Protein AF-A0A0L7M7U1-F1 (afdb_monomer_lite)

Radius of gyration: 15.05 Å; chains: 1; bounding box: 39×22×36 Å

Foldseek 3Di:
DALVVCLVPPDWDWDDPDPPDIDTWHWDQDPLQWTFTKDWDWDFDDDPNDTDTDTDMDTDTDPPRSPHD

Secondary structure (DSSP, 8-state):
--HHHHHHHPPPEEEEEETTEEEEEEEEE-TTS-EEEEEEEEEEEEETTEEEEEEEEEEEEPTTGGG--

Sequence (69 aa):
MTKDYFLKHAKSILCNMSENINLTLEPRIFSTGSCGWHIMDKIYLLVGDRNVLCQFCINCSVIGSKQWD

Structure (mmCIF, N/CA/C/O backbone):
data_AF-A0A0L7M7U1-F1
#
_entry.id   AF-A0A0L7M7U1-F1
#
loop_
_atom_site.group_PDB
_atom_site.id
_atom_site.type_symbol
_atom_site.label_atom_id
_atom_site.label_alt_id
_atom_site.label_comp_id
_atom_site.label_asym_id
_atom_site.label_entity_id
_atom_site.label_seq_id
_atom_site.pdbx_PDB_ins_code
_atom_site.Cartn_x
_atom_site.Cartn_y
_atom_site.Cartn_z
_atom_site.occupancy
_atom_site.B_iso_or_equiv
_atom_site.auth_seq_id
_atom_site.auth_comp_id
_atom_site.auth_asym_id
_atom_site.auth_atom_id
_atom_site.pdbx_PDB_model_num
ATOM 1 N N . MET A 1 1 ? 11.955 3.463 -16.820 1.00 84.31 1 MET A N 1
ATOM 2 C CA . MET A 1 1 ? 11.966 4.027 -15.448 1.00 84.31 1 MET A CA 1
ATOM 3 C C . MET A 1 1 ? 12.716 3.037 -14.587 1.00 84.31 1 MET A C 1
ATOM 5 O O . MET A 1 1 ? 12.578 1.858 -14.881 1.00 84.31 1 MET A O 1
ATOM 9 N N . THR A 1 2 ? 13.487 3.479 -13.593 1.00 95.69 2 THR A N 1
ATOM 10 C CA . THR A 1 2 ? 14.144 2.551 -12.663 1.00 95.69 2 THR A CA 1
ATOM 11 C C . THR A 1 2 ? 13.375 2.443 -11.354 1.00 95.69 2 THR A C 1
ATOM 13 O O . THR A 1 2 ? 12.660 3.379 -10.969 1.00 95.69 2 THR A O 1
ATOM 16 N N . LYS A 1 3 ? 13.523 1.319 -10.649 1.00 96.00 3 LYS A N 1
ATOM 17 C CA . LYS A 1 3 ? 12.905 1.147 -9.321 1.00 96.00 3 LYS A CA 1
ATOM 18 C C . LYS A 1 3 ? 13.437 2.176 -8.315 1.00 96.00 3 LYS A C 1
ATOM 20 O O . LYS A 1 3 ? 12.655 2.757 -7.563 1.00 96.00 3 LYS A O 1
ATOM 25 N N . ASP A 1 4 ? 14.732 2.479 -8.378 1.00 96.75 4 ASP A N 1
ATOM 26 C CA . ASP A 1 4 ? 15.376 3.505 -7.546 1.00 96.75 4 ASP A CA 1
ATOM 27 C C . ASP A 1 4 ? 14.841 4.907 -7.835 1.00 96.75 4 ASP A C 1
ATOM 29 O O . ASP A 1 4 ? 14.579 5.686 -6.917 1.00 96.75 4 ASP A O 1
ATOM 33 N N . TYR A 1 5 ? 14.632 5.232 -9.115 1.00 97.69 5 TYR A N 1
ATOM 34 C CA . TYR A 1 5 ? 14.031 6.504 -9.492 1.00 97.69 5 TYR A CA 1
ATOM 35 C C . TYR A 1 5 ? 12.624 6.626 -8.908 1.00 97.69 5 TYR A C 1
ATOM 37 O O . TYR A 1 5 ? 12.294 7.668 -8.344 1.00 97.69 5 TYR A O 1
ATOM 45 N N . PHE A 1 6 ? 11.812 5.568 -8.989 1.00 97.81 6 PHE A N 1
ATOM 46 C CA . PHE A 1 6 ? 10.489 5.556 -8.372 1.00 97.81 6 PHE A CA 1
ATOM 47 C C . PHE A 1 6 ? 10.572 5.781 -6.859 1.00 97.81 6 PHE A C 1
ATOM 49 O O . PHE A 1 6 ? 9.933 6.701 -6.363 1.00 97.81 6 PHE A O 1
ATOM 56 N N . LEU A 1 7 ? 11.393 5.019 -6.133 1.00 97.19 7 LEU A N 1
ATOM 57 C CA . LEU A 1 7 ? 11.502 5.151 -4.675 1.00 97.19 7 LEU A CA 1
ATOM 58 C C . LEU A 1 7 ? 11.980 6.537 -4.228 1.00 97.19 7 LEU A C 1
ATOM 60 O O . LEU A 1 7 ? 11.531 7.038 -3.203 1.00 97.19 7 LEU A O 1
ATOM 64 N N . LYS A 1 8 ? 12.867 7.170 -4.999 1.00 97.56 8 LYS A N 1
ATOM 65 C CA . LYS A 1 8 ? 13.393 8.501 -4.679 1.00 97.56 8 LYS A CA 1
ATOM 66 C C . LYS A 1 8 ? 12.377 9.628 -4.899 1.00 97.56 8 LYS A C 1
ATOM 68 O O . LYS A 1 8 ? 12.474 10.657 -4.235 1.00 97.56 8 LYS A O 1
ATOM 73 N N . HIS A 1 9 ? 11.451 9.475 -5.847 1.00 97.88 9 HIS A N 1
ATOM 74 C CA . HIS A 1 9 ? 10.585 10.576 -6.296 1.00 97.88 9 HIS A CA 1
ATOM 75 C C . HIS A 1 9 ? 9.095 10.360 -6.017 1.00 97.88 9 HIS A C 1
ATOM 77 O O . HIS A 1 9 ? 8.332 11.330 -6.020 1.00 97.88 9 HIS A O 1
ATOM 83 N N . ALA A 1 10 ? 8.656 9.120 -5.804 1.00 97.94 10 ALA A N 1
ATOM 84 C CA . ALA A 1 10 ? 7.275 8.824 -5.471 1.00 97.94 10 ALA A CA 1
ATOM 85 C C . ALA A 1 10 ? 6.934 9.458 -4.121 1.00 97.94 10 ALA A C 1
ATOM 87 O O . ALA A 1 10 ? 7.626 9.265 -3.126 1.00 97.94 10 ALA A O 1
ATOM 88 N N . LYS A 1 11 ? 5.851 10.230 -4.099 1.00 98.06 11 LYS A N 1
ATOM 89 C CA . LYS A 1 11 ? 5.309 10.795 -2.866 1.00 98.06 11 LYS A CA 1
ATOM 90 C C . LYS A 1 11 ? 4.361 9.797 -2.228 1.00 98.06 11 LYS A C 1
ATOM 92 O O . LYS A 1 11 ? 3.719 9.020 -2.938 1.00 98.06 11 LYS A O 1
ATOM 97 N N . SER A 1 12 ? 4.246 9.853 -0.911 1.00 97.94 12 SER A N 1
ATOM 98 C CA . SER A 1 12 ? 3.230 9.111 -0.178 1.00 97.94 12 SER A CA 1
ATOM 99 C C . SER A 1 12 ? 1.830 9.532 -0.639 1.00 97.94 12 SER A C 1
ATOM 101 O O . SER A 1 12 ? 1.600 10.691 -0.999 1.00 97.94 12 SER A O 1
ATOM 103 N N . ILE A 1 13 ? 0.895 8.584 -0.657 1.00 97.56 13 ILE A N 1
ATOM 104 C CA . ILE A 1 13 ? -0.504 8.842 -1.016 1.00 97.56 13 ILE A CA 1
ATOM 105 C C . ILE A 1 13 ? -1.302 8.981 0.273 1.00 97.56 13 ILE A C 1
ATOM 107 O O . ILE A 1 13 ? -1.345 8.048 1.073 1.00 97.56 13 ILE A O 1
ATOM 111 N N . LEU A 1 14 ? -1.960 10.125 0.448 1.00 95.38 14 LEU A N 1
ATOM 112 C CA . LEU A 1 14 ? -2.922 10.327 1.526 1.00 95.38 14 LEU A CA 1
ATOM 113 C C . LEU A 1 14 ? -4.276 9.752 1.109 1.00 95.38 14 LEU A C 1
ATOM 115 O O . LEU A 1 14 ? -4.808 10.087 0.049 1.00 95.38 14 LEU A O 1
ATOM 119 N N . CYS A 1 15 ? -4.819 8.873 1.940 1.00 91.88 15 CYS A N 1
ATOM 120 C CA . CYS A 1 15 ? -6.070 8.174 1.718 1.00 91.88 15 CYS A CA 1
ATOM 121 C C . CYS A 1 15 ? -7.001 8.426 2.906 1.00 91.88 15 CYS A C 1
ATOM 123 O O . CYS A 1 15 ? -6.812 7.875 3.991 1.00 91.88 15 CYS A O 1
ATOM 125 N N . ASN A 1 16 ? -8.007 9.269 2.685 1.00 90.81 16 ASN A N 1
ATOM 126 C CA . ASN A 1 16 ? -9.013 9.596 3.689 1.00 90.81 16 ASN A CA 1
ATOM 127 C C . ASN A 1 16 ? -10.223 8.689 3.456 1.00 90.81 16 ASN A C 1
ATOM 129 O O . ASN A 1 16 ? -10.938 8.846 2.467 1.00 90.81 16 ASN A O 1
ATOM 133 N N . MET A 1 17 ? -10.422 7.715 4.340 1.00 86.06 17 MET A N 1
ATOM 134 C CA . MET A 1 17 ? -11.487 6.712 4.212 1.00 86.06 17 MET A CA 1
ATOM 135 C C . MET A 1 17 ? -12.771 7.129 4.940 1.00 86.06 17 MET A C 1
ATOM 137 O O . MET A 1 17 ? -13.864 6.730 4.550 1.00 86.06 17 MET A O 1
ATOM 141 N N . SER A 1 18 ? -12.642 7.915 6.010 1.00 84.50 18 SER A N 1
ATOM 142 C CA . SER A 1 18 ? -13.739 8.540 6.766 1.00 84.50 18 SER A CA 1
ATOM 143 C C . SER A 1 18 ? -13.192 9.737 7.554 1.00 84.50 18 SER A C 1
ATOM 145 O O . SER A 1 18 ? -11.981 9.949 7.543 1.00 84.50 18 SER A O 1
ATOM 147 N N . GLU A 1 19 ? -14.040 10.486 8.270 1.00 81.06 19 GLU A N 1
ATOM 148 C CA . GLU A 1 19 ? -13.624 11.669 9.055 1.00 81.06 19 GLU A CA 1
ATOM 149 C C . GLU A 1 19 ? -12.408 11.421 9.965 1.00 81.06 19 GLU A C 1
ATOM 151 O O . GLU A 1 19 ? -11.555 12.295 10.095 1.00 81.06 19 GLU A O 1
ATOM 156 N N . ASN A 1 20 ? -12.289 10.221 10.544 1.00 84.56 20 ASN A N 1
ATOM 157 C CA . ASN A 1 20 ? -11.251 9.898 11.531 1.00 84.56 20 ASN A CA 1
ATOM 158 C C . ASN A 1 20 ? -10.239 8.849 11.051 1.00 84.56 20 ASN A C 1
ATOM 160 O O . ASN A 1 20 ? -9.381 8.427 11.825 1.00 84.56 20 ASN A O 1
ATOM 164 N N . ILE A 1 21 ? -10.338 8.396 9.799 1.00 89.81 21 ILE A N 1
ATOM 165 C CA . ILE A 1 21 ? -9.450 7.363 9.254 1.00 89.81 21 ILE A CA 1
ATOM 166 C C . ILE A 1 21 ? -8.687 7.967 8.085 1.00 89.81 21 ILE A C 1
ATOM 168 O O . ILE A 1 21 ? -9.149 7.942 6.941 1.00 89.81 21 ILE A O 1
ATOM 172 N N . ASN A 1 22 ? -7.506 8.487 8.408 1.00 92.25 22 ASN A N 1
ATOM 173 C CA . ASN A 1 22 ? -6.545 9.016 7.452 1.00 92.25 22 ASN A CA 1
ATOM 174 C C . ASN A 1 22 ? -5.347 8.075 7.416 1.00 92.25 22 ASN A C 1
ATOM 176 O O . ASN A 1 22 ? -4.720 7.817 8.442 1.00 92.25 22 ASN A O 1
ATOM 180 N N . LEU A 1 23 ? -5.052 7.547 6.235 1.00 93.31 23 LEU A N 1
ATOM 181 C CA . LEU A 1 23 ? -3.982 6.588 6.020 1.00 93.31 23 LEU A CA 1
ATOM 182 C C . LEU A 1 23 ? -2.977 7.161 5.034 1.00 93.31 23 LEU A C 1
ATOM 184 O O . LEU A 1 23 ? -3.349 7.805 4.054 1.00 93.31 23 LEU A O 1
ATOM 188 N N . THR A 1 24 ? -1.706 6.863 5.264 1.00 96.31 24 THR A N 1
ATOM 189 C CA . THR A 1 24 ? -0.624 7.254 4.364 1.00 96.31 24 THR A CA 1
ATOM 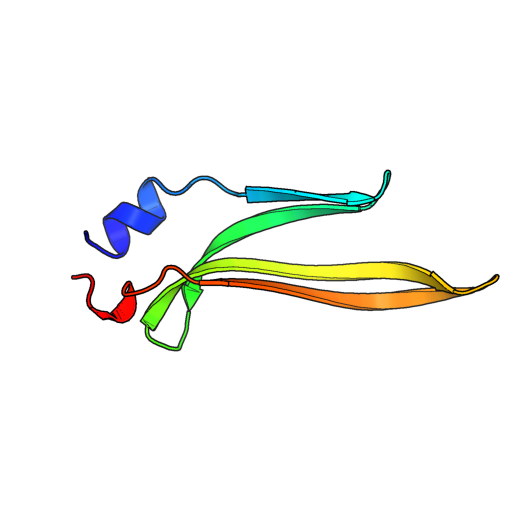190 C C . THR A 1 24 ? -0.029 5.999 3.753 1.00 96.31 24 THR A C 1
ATOM 192 O O . THR A 1 24 ? 0.513 5.158 4.465 1.00 96.31 24 THR A O 1
ATOM 195 N N . LEU A 1 25 ? -0.147 5.844 2.436 1.00 97.75 25 LEU A N 1
ATOM 196 C CA . LEU A 1 25 ? 0.494 4.745 1.728 1.00 97.75 25 LEU A CA 1
ATOM 197 C C . LEU A 1 25 ? 1.895 5.179 1.311 1.00 97.75 25 LEU A C 1
ATOM 199 O O . LEU A 1 25 ? 2.052 6.149 0.564 1.00 97.75 25 LEU A O 1
ATOM 203 N N . GLU A 1 26 ? 2.897 4.422 1.741 1.00 97.94 26 GLU A N 1
ATOM 204 C CA . GLU A 1 26 ? 4.296 4.715 1.449 1.00 97.94 26 GLU A CA 1
ATOM 205 C C . GLU A 1 26 ? 4.773 3.985 0.189 1.00 97.94 26 GLU A C 1
ATOM 207 O O . GLU A 1 26 ? 4.409 2.816 -0.015 1.00 97.94 26 GLU A O 1
ATOM 212 N N . PRO A 1 27 ? 5.590 4.633 -0.661 1.00 98.25 27 PRO A N 1
ATOM 213 C CA . PRO A 1 27 ? 6.211 3.974 -1.798 1.00 98.25 27 PRO A CA 1
ATOM 214 C C . PRO A 1 27 ? 7.099 2.808 -1.351 1.00 98.25 27 PRO A C 1
ATOM 216 O O . PRO A 1 27 ? 7.887 2.923 -0.414 1.00 98.25 27 PRO A O 1
ATOM 219 N N . ARG A 1 28 ? 7.017 1.676 -2.051 1.00 97.81 28 ARG A N 1
ATOM 220 C CA . ARG A 1 28 ? 7.869 0.508 -1.807 1.00 97.81 28 ARG A CA 1
ATOM 221 C C . ARG A 1 28 ? 8.076 -0.338 -3.056 1.00 97.81 28 ARG A C 1
ATOM 223 O O . ARG A 1 28 ? 7.334 -0.247 -4.035 1.00 97.81 28 ARG A O 1
ATOM 230 N N . ILE A 1 29 ? 9.046 -1.242 -2.960 1.00 97.44 29 ILE A N 1
ATOM 231 C CA . ILE A 1 29 ? 9.157 -2.417 -3.825 1.00 97.44 29 ILE A CA 1
ATOM 232 C C . ILE A 1 29 ? 8.501 -3.596 -3.089 1.00 97.44 29 ILE A C 1
ATOM 234 O O . ILE A 1 29 ? 8.743 -3.835 -1.901 1.00 97.44 29 ILE A O 1
ATOM 238 N N . PHE A 1 30 ? 7.611 -4.306 -3.773 1.00 96.88 30 PHE A N 1
ATOM 239 C CA . PHE A 1 30 ? 6.972 -5.519 -3.275 1.00 96.88 30 PHE A CA 1
ATOM 240 C C . PHE A 1 30 ? 7.875 -6.734 -3.506 1.00 96.88 30 PHE A C 1
ATOM 242 O O . PHE A 1 30 ? 8.689 -6.753 -4.426 1.00 96.88 30 PHE A O 1
ATOM 249 N N . SER A 1 31 ? 7.681 -7.799 -2.725 1.00 95.31 31 SER A N 1
ATOM 250 C CA . SER A 1 31 ? 8.438 -9.055 -2.873 1.00 95.31 31 SER A CA 1
ATOM 251 C C . SER A 1 31 ? 8.282 -9.709 -4.250 1.00 95.31 31 SER A C 1
ATOM 253 O O . SER A 1 31 ? 9.147 -10.462 -4.677 1.00 95.31 31 SER A O 1
ATOM 255 N N . THR A 1 32 ? 7.204 -9.395 -4.977 1.00 94.31 32 THR A N 1
ATOM 256 C CA . THR A 1 32 ? 6.977 -9.854 -6.358 1.00 94.31 32 THR A CA 1
ATOM 257 C C . THR A 1 32 ? 7.775 -9.067 -7.409 1.00 94.31 32 THR A C 1
ATOM 259 O O . THR A 1 32 ? 7.626 -9.327 -8.605 1.00 94.31 32 THR A O 1
ATOM 262 N N . GLY A 1 33 ? 8.574 -8.084 -6.982 1.00 94.69 33 GLY A N 1
ATOM 263 C CA . GLY A 1 33 ? 9.403 -7.229 -7.829 1.00 94.69 33 GLY A CA 1
ATOM 264 C C . GLY A 1 33 ? 8.694 -6.004 -8.411 1.00 94.69 33 GLY A C 1
ATOM 265 O O . GLY A 1 33 ? 9.343 -5.205 -9.080 1.00 94.69 33 GLY A O 1
ATOM 266 N N . SER A 1 34 ? 7.387 -5.829 -8.183 1.00 97.25 34 SER A N 1
ATOM 267 C CA . SER A 1 34 ? 6.674 -4.615 -8.597 1.00 97.25 34 SER A CA 1
ATOM 268 C C . SER A 1 34 ? 6.937 -3.453 -7.639 1.00 97.25 34 SER A C 1
ATOM 270 O O . SER A 1 34 ? 7.171 -3.649 -6.449 1.00 97.25 34 SER A O 1
ATOM 272 N N . CYS A 1 35 ? 6.839 -2.232 -8.147 1.00 98.06 35 CYS A N 1
ATOM 273 C CA . CYS A 1 35 ? 6.793 -1.010 -7.353 1.00 98.06 35 CYS A CA 1
ATOM 274 C C . CYS A 1 35 ? 5.343 -0.602 -7.072 1.00 98.06 35 CYS A C 1
ATOM 276 O O . CYS A 1 35 ? 4.413 -1.003 -7.780 1.00 98.06 35 CYS A O 1
ATOM 278 N N . GLY A 1 36 ? 5.151 0.233 -6.060 1.00 98.19 36 GLY A N 1
ATOM 279 C CA . GLY A 1 36 ? 3.873 0.871 -5.780 1.00 98.19 36 GLY A CA 1
ATOM 280 C C . GLY A 1 36 ? 3.826 1.447 -4.378 1.00 98.19 36 GLY A C 1
ATOM 281 O O . GLY A 1 36 ? 4.871 1.774 -3.828 1.00 98.19 36 GLY A O 1
ATOM 282 N N . TRP A 1 37 ? 2.632 1.560 -3.809 1.00 98.50 37 TRP A N 1
ATOM 283 C CA . TRP A 1 37 ? 2.403 2.102 -2.476 1.00 98.50 37 TRP A CA 1
ATOM 284 C C . TRP A 1 37 ? 1.692 1.096 -1.584 1.00 98.50 37 TRP A C 1
ATOM 286 O O . TRP A 1 37 ? 0.859 0.311 -2.049 1.00 98.50 37 TRP A O 1
ATOM 296 N N . HIS A 1 38 ? 2.009 1.133 -0.296 1.00 97.81 38 HIS A N 1
ATOM 297 C CA . HIS A 1 38 ? 1.459 0.210 0.682 1.00 97.81 38 HIS A CA 1
ATOM 298 C C . HIS A 1 38 ? 1.215 0.879 2.024 1.00 97.81 38 HIS A C 1
ATOM 300 O O . HIS A 1 38 ? 2.013 1.696 2.475 1.00 97.81 38 HIS A O 1
ATOM 306 N N . ILE A 1 39 ? 0.150 0.446 2.686 1.00 96.81 39 ILE A N 1
ATOM 307 C CA . ILE A 1 39 ? -0.066 0.668 4.111 1.00 96.81 39 ILE A CA 1
ATOM 308 C C . ILE A 1 39 ? -0.579 -0.626 4.729 1.00 96.81 39 ILE A C 1
ATOM 310 O O . ILE A 1 39 ? -1.361 -1.352 4.110 1.00 96.81 39 ILE A O 1
ATOM 314 N N . MET A 1 40 ? -0.147 -0.888 5.956 1.00 95.69 40 MET A N 1
ATOM 315 C CA . MET A 1 40 ? -0.715 -1.896 6.832 1.00 95.69 40 MET A CA 1
ATOM 316 C C . MET A 1 40 ? -0.838 -1.279 8.216 1.00 95.69 40 MET A C 1
ATOM 318 O O . MET A 1 40 ? 0.169 -0.900 8.806 1.00 95.69 40 MET A O 1
ATOM 322 N N . ASP A 1 41 ? -2.061 -1.191 8.719 1.00 94.50 41 ASP A N 1
ATOM 323 C CA . ASP A 1 41 ? -2.340 -0.585 10.014 1.00 94.50 41 ASP A CA 1
ATOM 324 C C . ASP A 1 41 ? -3.453 -1.342 10.745 1.00 94.50 41 ASP A C 1
ATOM 326 O O . ASP A 1 41 ? -4.141 -2.194 10.170 1.00 94.50 41 ASP A O 1
ATOM 330 N N . LYS A 1 42 ? -3.620 -1.061 12.034 1.00 95.00 42 LYS A N 1
ATOM 331 C CA . LYS A 1 42 ? -4.721 -1.565 12.846 1.00 95.00 42 LYS A CA 1
ATOM 332 C C . LYS A 1 42 ? -5.641 -0.410 13.205 1.00 95.00 42 LYS A C 1
ATOM 334 O O . LYS A 1 42 ? -5.233 0.527 13.880 1.00 95.00 42 LYS A O 1
ATOM 339 N N . ILE A 1 43 ? -6.897 -0.513 12.795 1.00 93.25 43 ILE A N 1
ATOM 340 C CA . ILE A 1 43 ? -7.903 0.525 13.009 1.00 93.25 43 ILE A CA 1
ATOM 341 C C . ILE A 1 43 ? -9.071 -0.046 13.802 1.00 93.25 43 ILE A C 1
ATOM 343 O O . ILE A 1 43 ? -9.485 -1.182 13.576 1.00 93.25 43 ILE A O 1
ATOM 347 N N . TYR A 1 44 ? -9.612 0.737 14.730 1.00 93.44 44 TYR A N 1
ATOM 348 C CA . TYR A 1 44 ? -10.876 0.396 15.373 1.00 93.44 44 TYR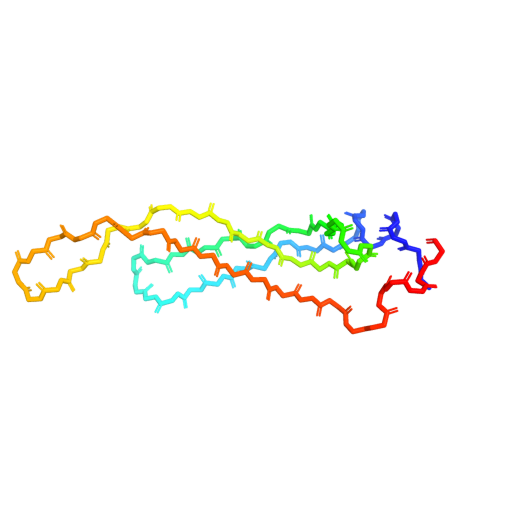 A CA 1
ATOM 349 C C . TYR A 1 44 ? -12.030 0.875 14.498 1.00 93.44 44 TYR A C 1
ATOM 351 O O . TYR A 1 44 ? -12.114 2.059 14.178 1.00 93.44 44 TYR A O 1
ATOM 359 N N . LEU A 1 45 ? -12.916 -0.044 14.122 1.00 92.06 45 LEU A N 1
ATOM 360 C CA . LEU A 1 45 ? -14.151 0.265 13.408 1.00 92.06 45 LEU A CA 1
ATOM 361 C C . LEU A 1 45 ? -15.346 -0.016 14.311 1.00 92.06 45 LEU A C 1
ATOM 363 O O . LEU A 1 45 ? -15.407 -1.058 14.965 1.00 92.06 45 LEU A O 1
ATOM 367 N N . LEU A 1 46 ? -16.299 0.912 14.333 1.00 92.31 46 LEU A N 1
ATOM 368 C CA . LEU A 1 46 ? -17.548 0.743 15.062 1.00 92.31 46 LEU A CA 1
ATOM 369 C C . LEU A 1 46 ? -18.491 -0.169 14.263 1.00 92.31 46 LEU A C 1
ATOM 371 O O . LEU A 1 46 ? -18.833 0.129 13.120 1.00 92.31 46 LEU A O 1
ATOM 375 N N . VAL A 1 47 ? -18.924 -1.271 14.873 1.00 94.50 47 VAL A N 1
ATOM 376 C CA . VAL A 1 47 ? -19.932 -2.190 14.331 1.00 94.50 47 VAL A CA 1
ATOM 377 C C . VAL A 1 47 ? -21.095 -2.233 15.316 1.00 94.50 47 VAL A C 1
ATOM 379 O O . VAL A 1 47 ? -21.017 -2.889 16.355 1.00 94.50 47 VAL A O 1
ATOM 382 N N . GLY A 1 48 ? -22.158 -1.484 15.010 1.00 94.56 48 GLY A N 1
ATOM 383 C CA . GLY A 1 48 ? -23.245 -1.228 15.956 1.00 94.56 48 GLY A CA 1
ATOM 384 C C . GLY A 1 48 ? -22.750 -0.383 17.130 1.00 94.56 48 GLY A C 1
ATOM 385 O O . GLY A 1 48 ? -22.430 0.788 16.957 1.00 94.56 48 GLY A O 1
ATOM 386 N N . ASP A 1 49 ? -22.668 -0.990 18.309 1.00 95.50 49 ASP A N 1
ATOM 387 C CA . ASP A 1 49 ? -22.222 -0.383 19.567 1.00 95.50 49 ASP A CA 1
ATOM 388 C C . ASP A 1 49 ? -20.811 -0.830 19.998 1.00 95.50 49 ASP A C 1
ATOM 390 O O . ASP A 1 49 ? -20.344 -0.467 21.078 1.00 95.50 49 ASP A O 1
ATOM 394 N N . ARG A 1 50 ? -20.108 -1.621 19.174 1.00 96.62 50 ARG A N 1
ATOM 395 C CA . ARG A 1 50 ? -18.816 -2.227 19.538 1.00 96.62 50 ARG A CA 1
ATOM 396 C C . ARG A 1 50 ? -17.677 -1.744 18.658 1.00 96.62 50 ARG A C 1
ATOM 398 O O . ARG A 1 50 ? -17.767 -1.799 17.434 1.00 96.62 50 ARG A O 1
ATOM 405 N N . ASN A 1 51 ? -16.566 -1.372 19.287 1.00 95.75 51 ASN A N 1
ATOM 406 C CA . ASN A 1 51 ? -15.307 -1.133 18.588 1.00 95.75 51 ASN A CA 1
ATOM 407 C C . ASN A 1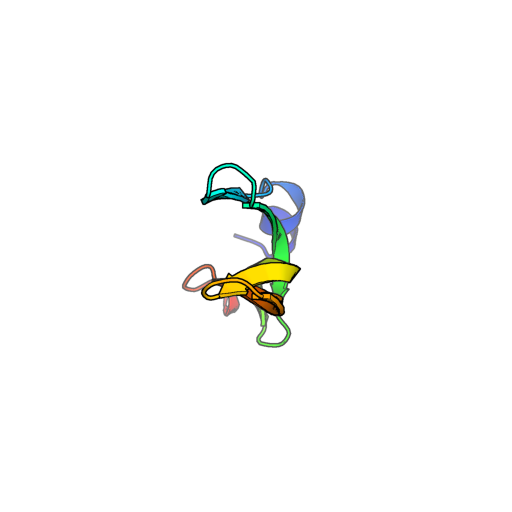 51 ? -14.607 -2.463 18.295 1.00 95.75 51 ASN A C 1
ATOM 409 O O . ASN A 1 51 ? -14.273 -3.216 19.211 1.00 95.75 51 ASN A O 1
ATOM 413 N N . VAL A 1 52 ? -14.356 -2.733 17.017 1.00 96.69 52 VAL A N 1
ATOM 414 C CA . VAL A 1 52 ? -13.672 -3.935 16.534 1.00 96.69 52 VAL A CA 1
ATOM 415 C C . VAL A 1 52 ? -12.293 -3.544 16.016 1.00 96.69 52 VAL A C 1
ATOM 417 O O . VAL A 1 52 ? -12.182 -2.672 15.158 1.00 96.69 52 VAL A O 1
ATOM 420 N N . LEU A 1 53 ? -11.240 -4.181 16.536 1.00 96.44 53 LEU A N 1
ATOM 421 C CA . LEU A 1 53 ? -9.878 -3.987 16.040 1.00 96.44 53 LEU A CA 1
ATOM 422 C C . LEU A 1 53 ? -9.703 -4.734 14.716 1.00 96.44 53 LEU A C 1
ATOM 424 O O . LEU A 1 53 ? -9.636 -5.962 14.689 1.00 96.44 53 LEU A O 1
ATOM 428 N N . CYS A 1 54 ? -9.600 -3.988 13.626 1.00 94.81 54 CYS A N 1
ATOM 429 C CA . CYS A 1 54 ? -9.453 -4.514 12.280 1.00 94.81 54 CYS A CA 1
ATOM 430 C C . CYS A 1 54 ? -8.016 -4.334 11.799 1.00 94.81 54 CYS A C 1
ATOM 432 O O . CYS A 1 54 ? -7.417 -3.275 11.984 1.00 94.81 54 CYS A O 1
ATOM 434 N N . GLN A 1 55 ? -7.473 -5.350 11.130 1.00 96.06 55 GLN A N 1
ATOM 435 C CA . GLN A 1 55 ? -6.265 -5.171 10.335 1.00 96.06 55 GLN A CA 1
ATOM 436 C C . GLN A 1 55 ? -6.650 -4.630 8.961 1.00 96.06 55 GLN A C 1
ATOM 438 O O . GLN A 1 55 ? -7.439 -5.242 8.242 1.00 96.06 55 GLN A O 1
ATOM 443 N N . PHE A 1 56 ? -6.084 -3.486 8.603 1.00 93.56 56 PHE A N 1
ATOM 444 C CA . PHE A 1 56 ? -6.369 -2.780 7.368 1.00 93.56 56 PHE A CA 1
ATOM 445 C C . PHE A 1 56 ? -5.112 -2.724 6.504 1.00 93.56 56 PHE A C 1
ATOM 447 O O . PHE A 1 56 ? -4.025 -2.413 6.987 1.00 93.56 56 PHE A O 1
ATOM 454 N N . CYS A 1 57 ? -5.242 -3.063 5.225 1.00 94.94 57 CYS A N 1
ATOM 455 C CA . CYS A 1 57 ? -4.119 -3.150 4.300 1.00 94.94 57 CYS A CA 1
ATOM 456 C C . CYS A 1 57 ? -4.548 -2.651 2.922 1.00 94.94 57 CYS A C 1
ATOM 458 O O . CYS A 1 57 ? -5.525 -3.156 2.368 1.00 94.94 57 CYS A O 1
ATOM 460 N N . ILE A 1 58 ? -3.808 -1.694 2.356 1.00 95.38 58 ILE A N 1
ATOM 461 C CA . ILE A 1 58 ? -3.987 -1.271 0.961 1.00 95.38 58 ILE A CA 1
ATOM 462 C C . ILE A 1 58 ? -2.694 -1.530 0.199 1.00 95.38 58 ILE A C 1
ATOM 464 O O . ILE A 1 58 ? -1.606 -1.163 0.641 1.00 95.38 58 ILE A O 1
ATOM 468 N N . ASN A 1 59 ? -2.841 -2.127 -0.983 1.00 96.25 59 ASN A N 1
ATOM 469 C CA . ASN A 1 59 ? -1.787 -2.273 -1.976 1.00 96.25 59 ASN A CA 1
ATOM 470 C C . ASN A 1 59 ? -2.186 -1.525 -3.249 1.00 96.25 59 ASN A C 1
ATOM 472 O O . ASN A 1 59 ? -3.134 -1.918 -3.924 1.00 96.25 59 ASN A O 1
ATOM 476 N N . CYS A 1 60 ? -1.428 -0.495 -3.613 1.00 96.75 60 CYS A N 1
ATOM 477 C CA . CYS A 1 60 ? -1.513 0.151 -4.918 1.00 96.75 60 CYS A CA 1
ATOM 478 C C . CYS A 1 60 ? -0.277 -0.255 -5.720 1.00 96.75 60 CYS A C 1
ATOM 480 O O . CYS A 1 60 ? 0.826 0.173 -5.403 1.00 96.75 60 CYS A O 1
ATOM 482 N N . SER A 1 61 ? -0.429 -1.120 -6.722 1.00 97.56 61 SER A N 1
ATOM 483 C CA . SER A 1 61 ? 0.698 -1.580 -7.544 1.00 97.56 61 SER A CA 1
ATOM 484 C C . SER A 1 61 ? 0.798 -0.778 -8.835 1.00 97.56 61 SER A C 1
ATOM 486 O O . SER A 1 61 ? -0.202 -0.579 -9.520 1.00 97.56 61 SER A O 1
ATOM 488 N N . VAL A 1 62 ? 2.012 -0.379 -9.214 1.00 97.81 62 VAL A N 1
ATOM 489 C CA . VAL A 1 62 ? 2.250 0.239 -10.520 1.00 97.81 62 VAL A CA 1
ATOM 490 C C . VAL A 1 62 ? 2.292 -0.845 -11.594 1.00 97.81 62 VAL A C 1
ATOM 492 O O . VAL A 1 62 ? 3.125 -1.757 -11.550 1.00 97.81 62 VAL A O 1
ATOM 495 N N . ILE A 1 63 ? 1.404 -0.734 -12.579 1.00 97.00 63 ILE A N 1
ATOM 496 C CA . ILE A 1 63 ? 1.311 -1.660 -13.712 1.00 97.00 63 ILE A CA 1
ATOM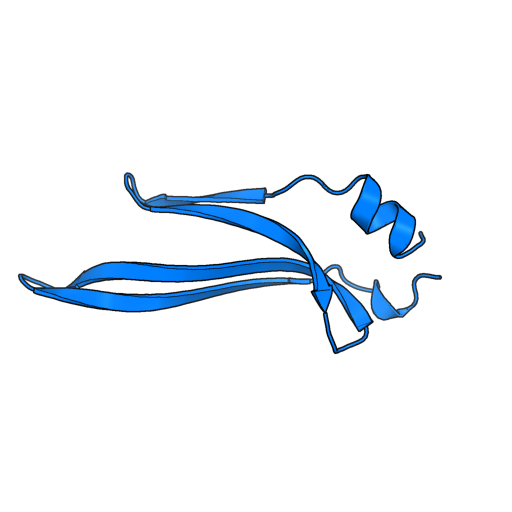 497 C C . ILE A 1 63 ? 2.615 -1.616 -14.525 1.00 97.00 63 ILE A C 1
ATOM 499 O O . ILE A 1 63 ? 3.145 -0.547 -14.815 1.00 97.00 63 ILE A O 1
ATOM 503 N N . GLY A 1 64 ? 3.157 -2.790 -14.865 1.00 96.56 64 GLY A N 1
ATOM 504 C CA . GLY A 1 64 ? 4.390 -2.925 -15.656 1.00 96.56 64 GLY A CA 1
ATOM 505 C C . GLY A 1 64 ? 5.701 -2.702 -14.887 1.00 96.56 64 GLY A C 1
ATOM 506 O O . GLY A 1 64 ? 6.771 -2.972 -15.421 1.00 96.56 64 GLY A O 1
ATOM 507 N N . SER A 1 65 ? 5.650 -2.297 -13.613 1.00 97.38 65 SER A N 1
ATOM 508 C CA . SER A 1 65 ? 6.850 -1.929 -12.837 1.00 97.38 65 SER A CA 1
ATOM 509 C C . SER A 1 65 ? 7.835 -3.063 -12.547 1.00 97.38 65 SER A C 1
ATOM 511 O O . SER A 1 65 ? 8.980 -2.812 -12.184 1.00 97.38 65 SER A O 1
ATOM 513 N N . LYS A 1 66 ? 7.431 -4.322 -12.740 1.00 96.31 66 LYS A N 1
ATOM 514 C CA . LYS A 1 66 ? 8.337 -5.473 -12.596 1.00 96.31 66 LYS A CA 1
ATOM 515 C C . LYS A 1 66 ? 9.504 -5.427 -13.585 1.00 96.31 66 LYS A C 1
ATOM 517 O O . LYS A 1 66 ? 10.594 -5.875 -13.248 1.00 96.31 66 LYS A O 1
ATOM 522 N N . GLN A 1 67 ? 9.256 -4.889 -14.780 1.00 95.81 67 GLN A N 1
ATOM 523 C CA . GLN A 1 67 ? 10.212 -4.806 -15.889 1.00 95.81 67 GLN A CA 1
ATOM 524 C C . GLN A 1 67 ? 11.110 -3.565 -15.810 1.00 95.81 67 GLN A C 1
ATOM 526 O O . GLN A 1 67 ? 11.911 -3.341 -16.706 1.00 95.81 67 GLN A O 1
ATOM 531 N N . TRP A 1 68 ? 10.937 -2.723 -14.789 1.00 95.62 68 TRP A N 1
ATOM 532 C CA . TRP A 1 68 ? 11.784 -1.554 -14.593 1.00 95.62 68 TRP A CA 1
ATOM 533 C C . TRP A 1 68 ? 13.183 -1.969 -14.165 1.00 95.62 68 TRP A C 1
ATOM 535 O O . TRP A 1 68 ? 13.319 -2.852 -13.308 1.00 95.62 68 TRP A O 1
ATOM 545 N N . ASP A 1 69 ? 14.170 -1.295 -14.747 1.00 83.75 69 ASP A N 1
ATOM 546 C CA . ASP A 1 69 ? 15.588 -1.489 -14.451 1.00 83.75 69 ASP A CA 1
ATOM 547 C C . ASP A 1 69 ? 15.913 -1.161 -12.982 1.00 83.75 69 ASP A C 1
ATOM 549 O O . ASP A 1 69 ? 15.309 -0.218 -12.404 1.00 83.75 69 ASP A O 1
#

pLDDT: mean 94.89, std 3.87, range [81.06, 98.5]

Organism: Plasmodium falciparum (isolate Dd2) (NCBI:txid57267)

=== Feature glossary ===
The record interleaves many kinds of information about one protein. Here is each kind framed as the question it answers.

Q: What does the local fold look like, residue by residue?
A: A 3Di character summarizes, for each residue, the relative orientation of the Cα frame of its nearest spatial neighbor. Because it encodes fold topology rather than chemistry, 3Di alignments detect remote structural similarity that sequence alignment misses.

Q: Which residues are in helices, strands, or loops?
A: Secondary structure is the local, repeating backbone conformation. DSSP classifies it into eight states by reading the hydrogen-bond network: three helix types (H, G, I), two β types (E, B), two non-regular types (T, S), and unstructured coil (-).

Q: How big and how compact is the whole molecule?
A: Three whole-structure scalars: the radius of gyration (RMS distance of Cα from centroid, in Å), the count of Cα–Cα contacts (pairs closer than 8 Å and separated by more than four residues in sequence — i.e. tertiary, not local, contacts), and the bounding-box dimensions. Together they distinguish compact globular folds from extended fibres or disordered chains.

Q: How confident is the AlphaFold model at each residue?
A: For AlphaFold models, the B-factor field carries pLDDT — the model's own estimate of local accuracy on a 0–100 scale. Regions with pLDDT<50 should be treated as essentially unmodeled; they often correspond to intrinsically disordered segments.

Q: What family and function is it annotated with?
A: Functional annotations link the protein to curated databases. InterPro entries identify conserved domains and families by matching the sequence against member-database signatures (Pfam, PROSITE, CDD, …)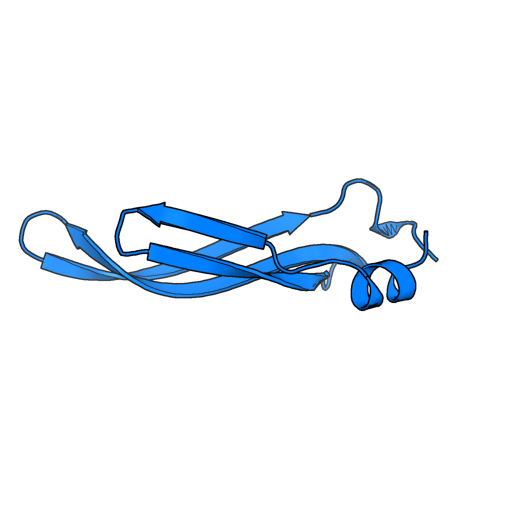. Gene Ontology (GO) terms describe molecular function, biological process, and cellular component in a controlled vocabulary. CATH places the structure in a hierarchical fold classification (Class/Architecture/Topology/Homologous-superfamily). The organism is the source species.

Q: What known structures does this most resemble?
A: Nearest PDB neighbors are the top structural matches found by Foldseek when searching this structure against the entire Protein Data Bank. Each hit reports a TM-score (0 to 1; >0.5 almost always implies the same fold) and an E-value. These are *structural* homologs — they may share no detectable sequence similarity.

Q: Which residues are buried vs exposed?
A: Solvent-accessible surface area (SASA) is the area in Å² traced out by the centre of a 1.4 Å probe sphere (a water molecule) rolled over the protein's van der Waals surface (Shrake–Rupley / Lee–Richards construction). Buried residues have near-zero SASA; fully exposed residues can exceed 200 Å². The total SASA scales roughly with the number of surface residues.

Q: What are the backbone torsion angles?
A: φ (phi) and ψ (psi) are the two rotatable backbone dihedrals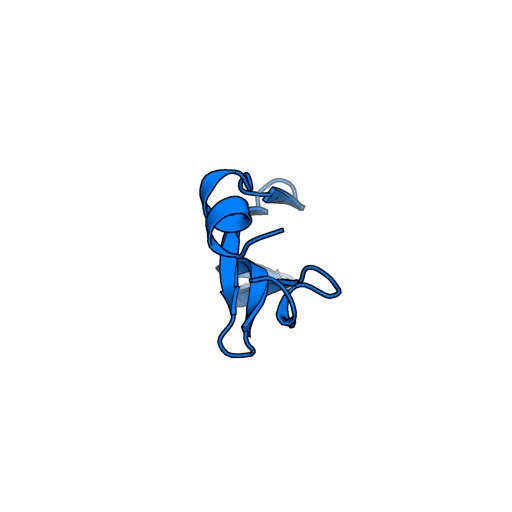 per residue: φ is the C(i-1)–N–Cα–C torsion, ψ is the N–Cα–C–N(i+1) torsion, both in degrees on (−180°, 180°]. α-helical residues cluster near (−60°, −45°); β-strand residues near (−120°, +130°). A Ramachandran plot is simply a scatter of (φ, ψ) for every residue.

Q: Are the domains correctly placed relative to each other?
A: Predicted aligned error is AlphaFold's pairwise confidence. Unlike pLDDT (per-residue), PAE is per-residue-pair and captures whether two parts of the structure are correctly placed relative to each other. Units are ångströms of expected positional error.

Q: What if only a Cα trace is available?
A: P-SEA three-state annotation labels each residue as helix, strand, or coil based purely on the geometry of the Cα trace. It serves as a fallback when the full backbone (and thus DSSP) is unavailable.

Q: What is the amino-acid chain?
A: This is the polypeptide sequence — one letter per residue, N-terminus first. Length ranges from a few dozen residues for small domains to over a thousand for large multi-domain proteins.

Q: What do the rendered images show?
A: The six renders are orthographic views along the three Cartesian axes in both directions. Representation (cartoon, sticks, or surface) and color scheme (sequence-rainbow or by-chain) vary across proteins so the training set covers all the common visualization conventions.

Q: What do the diagnostic plots show?
A: Plot images: a contact map (which residues are close in 3D, as an N×N binary image), a Ramachandran scatter (backbone torsion angles, revealing secondary-structure composition at a glance), and — for AlphaFold structures — a PAE heatmap (pairwise prediction confidence).

Q: How mobile is each atom in the crystal?
A: B-factor (Debye–Waller factor) reflects atomic displacement in the crystal lattice. It is an experimental observable (units Å²), not a prediction; low values mean the atom is pinned down, high values mean it moves or is heterogeneous across the crystal.

Q: Where is each backbone atom in 3D?
A: The mmCIF table is the protein's shape written out atom by atom. For each backbone N, Cα, C, and carbonyl O, it records an (x, y, z) coordinate triple in Å plus the residue type, chain letter, and residue number.